Protein AF-A0A0M4GSQ7-F1 (afdb_monomer_lite)

Foldseek 3Di:
DQQVVCVVVCVLVVVLVVLVVVCVPPDLLVSLLVLLVVLLVCLVVDLDLVVSCVRPVVSSLVSSVVVVHLNVLSNVSSNCSLVQLLQQACRSHDCSVVVVVVVPDDRVRSNVVSVVSSVVVSVCCSVVVVVVCVVVVRD

Structure (mmCIF, N/CA/C/O backbone):
data_AF-A0A0M4GSQ7-F1
#
_entry.id   AF-A0A0M4GSQ7-F1
#
loop_
_atom_site.group_PDB
_atom_site.id
_atom_site.type_symbol
_atom_site.label_atom_id
_atom_site.label_alt_id
_atom_site.label_comp_id
_atom_site.label_asym_id
_atom_site.label_entity_id
_atom_site.label_seq_id
_atom_site.pdbx_PDB_ins_code
_atom_site.Cartn_x
_atom_site.Cartn_y
_atom_site.Cartn_z
_atom_site.occupancy
_atom_site.B_iso_or_equiv
_atom_site.auth_seq_id
_atom_site.auth_comp_id
_atom_site.auth_asym_id
_atom_site.auth_atom_id
_atom_site.pdbx_PDB_model_num
ATOM 1 N N . MET A 1 1 ? 7.495 13.900 11.380 1.00 59.06 1 MET A N 1
ATOM 2 C CA . MET A 1 1 ? 6.426 12.881 11.203 1.00 59.06 1 MET A CA 1
ATOM 3 C C . MET A 1 1 ? 7.041 11.493 11.359 1.00 59.06 1 MET A C 1
ATOM 5 O O . MET A 1 1 ? 8.263 11.393 11.286 1.00 59.06 1 MET A O 1
ATOM 9 N N . MET A 1 2 ? 6.248 10.440 11.588 1.00 72.00 2 MET A N 1
ATOM 10 C CA . MET A 1 2 ? 6.752 9.073 11.831 1.00 72.00 2 MET A CA 1
ATOM 11 C C . MET A 1 2 ? 7.744 8.606 10.748 1.00 72.00 2 MET A C 1
ATOM 13 O O . MET A 1 2 ? 8.791 8.060 11.083 1.00 72.00 2 MET A O 1
ATOM 17 N N . GLY A 1 3 ? 7.506 8.950 9.477 1.00 64.75 3 GLY A N 1
ATOM 18 C CA . GLY A 1 3 ? 8.431 8.663 8.370 1.00 64.75 3 GLY A CA 1
ATOM 19 C C . GLY A 1 3 ? 9.840 9.235 8.525 1.00 64.75 3 GLY A C 1
ATOM 20 O O . GLY A 1 3 ? 10.824 8.565 8.221 1.00 64.75 3 GLY A O 1
ATOM 21 N N . THR A 1 4 ? 9.966 10.446 9.072 1.00 69.50 4 THR A N 1
ATOM 22 C CA . THR A 1 4 ? 11.270 11.065 9.352 1.00 69.50 4 THR A CA 1
ATOM 23 C C . THR A 1 4 ? 12.045 10.273 10.402 1.00 69.50 4 THR A C 1
ATOM 25 O O . THR A 1 4 ? 13.254 10.107 10.276 1.00 69.50 4 THR A O 1
ATOM 28 N N . HIS A 1 5 ? 11.361 9.779 11.437 1.00 79.44 5 HIS A N 1
ATOM 29 C CA . HIS A 1 5 ? 11.992 8.974 12.481 1.00 79.44 5 HIS A CA 1
ATOM 30 C C . HIS A 1 5 ? 12.362 7.586 11.972 1.00 79.44 5 HIS A C 1
ATOM 32 O O . HIS A 1 5 ? 13.467 7.138 12.243 1.00 79.44 5 HIS A O 1
ATOM 38 N N . LEU A 1 6 ? 11.500 6.950 11.177 1.00 73.19 6 LEU A N 1
ATOM 39 C CA . LEU A 1 6 ? 11.812 5.674 10.532 1.00 73.19 6 LEU A CA 1
ATOM 40 C C . LEU A 1 6 ? 13.065 5.788 9.656 1.00 73.19 6 LEU A C 1
ATOM 42 O O . LEU A 1 6 ? 13.957 4.952 9.762 1.00 73.19 6 LEU A O 1
ATOM 46 N N . ASN A 1 7 ? 13.191 6.862 8.870 1.00 70.44 7 ASN A N 1
ATOM 47 C CA . ASN A 1 7 ? 14.406 7.101 8.095 1.00 70.44 7 ASN A CA 1
ATOM 48 C C . ASN A 1 7 ? 15.640 7.324 8.987 1.00 70.44 7 ASN A C 1
ATOM 50 O O . ASN A 1 7 ? 16.663 6.674 8.796 1.00 70.44 7 ASN A O 1
ATOM 54 N N . LYS A 1 8 ? 15.535 8.180 10.014 1.00 79.00 8 LYS A N 1
ATOM 55 C CA . LYS A 1 8 ? 16.634 8.436 10.965 1.00 79.00 8 LYS A CA 1
ATOM 56 C C . LYS A 1 8 ? 17.088 7.187 11.726 1.00 79.00 8 LYS A C 1
ATOM 58 O O . LYS A 1 8 ? 18.266 7.072 12.031 1.00 79.00 8 LYS A O 1
ATOM 63 N N . LEU A 1 9 ? 16.169 6.273 12.030 1.00 84.75 9 LEU A N 1
ATOM 64 C CA . LEU A 1 9 ? 16.453 5.002 12.701 1.00 84.75 9 LEU A CA 1
ATOM 65 C C . LEU A 1 9 ? 17.026 3.938 11.748 1.00 84.75 9 LEU A C 1
ATOM 67 O O . LEU A 1 9 ? 17.239 2.804 12.163 1.00 84.75 9 LEU A O 1
ATOM 71 N N . GLY A 1 10 ? 17.262 4.279 10.477 1.00 73.06 10 GLY A N 1
ATOM 72 C CA . GLY A 1 10 ? 17.843 3.368 9.494 1.00 73.06 10 GLY A CA 1
ATOM 73 C C . GLY A 1 10 ? 16.857 2.349 8.924 1.00 73.06 10 GLY A C 1
ATOM 74 O O . GLY A 1 10 ? 17.283 1.417 8.251 1.00 73.06 10 GLY A O 1
ATOM 75 N N . PHE A 1 11 ? 15.544 2.519 9.131 1.00 75.25 11 PHE A N 1
ATOM 76 C CA . PHE A 1 11 ? 14.535 1.565 8.658 1.00 75.25 11 PHE A CA 1
ATOM 77 C C . PHE A 1 11 ? 14.551 1.398 7.133 1.00 75.25 11 PHE A C 1
ATOM 79 O O . PHE A 1 11 ? 14.346 0.290 6.655 1.00 75.25 11 PHE A O 1
ATOM 86 N N . ILE A 1 12 ? 14.819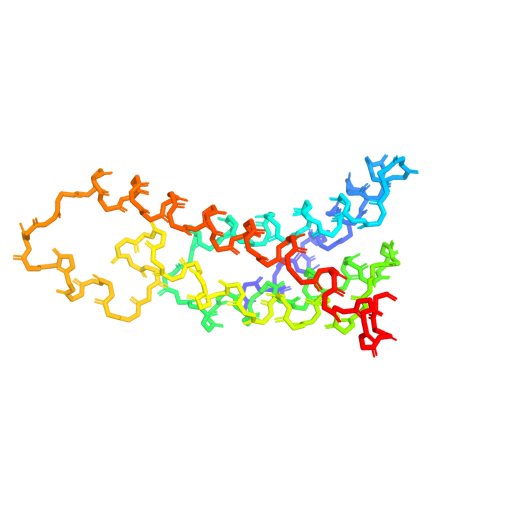 2.466 6.366 1.00 68.62 12 ILE A N 1
ATOM 87 C CA . ILE A 1 12 ? 14.894 2.390 4.893 1.00 68.62 12 ILE A CA 1
ATOM 88 C C . ILE A 1 12 ? 16.049 1.484 4.462 1.00 68.62 12 ILE A C 1
ATOM 90 O O . ILE A 1 12 ? 15.851 0.599 3.635 1.00 68.62 12 ILE A O 1
ATOM 94 N N . GLY A 1 13 ? 17.235 1.694 5.043 1.00 66.00 13 GLY A N 1
ATOM 95 C CA . GLY A 1 13 ? 18.418 0.883 4.762 1.00 66.00 13 GLY A CA 1
ATOM 96 C C . GLY A 1 13 ? 18.219 -0.563 5.204 1.00 66.00 13 GLY A C 1
ATOM 97 O O . GLY A 1 13 ? 18.390 -1.472 4.403 1.00 66.00 13 GLY A O 1
ATOM 98 N N . TRP A 1 14 ? 17.737 -0.772 6.432 1.00 79.94 14 TRP A N 1
ATOM 99 C CA . TRP A 1 14 ? 17.438 -2.102 6.966 1.00 79.94 14 TRP A CA 1
ATOM 100 C C . TRP A 1 14 ? 16.406 -2.855 6.120 1.00 79.94 14 TRP A C 1
ATOM 102 O O . TRP A 1 14 ? 16.616 -4.017 5.776 1.00 79.94 14 TRP A O 1
ATOM 112 N N . LEU A 1 15 ? 15.298 -2.203 5.748 1.00 71.12 15 LEU A N 1
ATOM 113 C CA . LEU A 1 15 ? 14.270 -2.819 4.913 1.00 71.12 15 LEU A CA 1
ATOM 114 C C . LEU A 1 15 ? 14.823 -3.092 3.510 1.00 71.12 15 LEU A C 1
ATOM 116 O O . LEU A 1 15 ? 14.614 -4.178 2.986 1.00 71.12 15 LEU A O 1
ATOM 120 N N . GLY A 1 16 ? 15.575 -2.152 2.932 1.00 64.81 16 GLY A N 1
ATOM 121 C CA . GLY A 1 16 ? 16.258 -2.322 1.651 1.00 64.81 16 GLY A CA 1
ATOM 122 C C . GLY A 1 16 ? 17.243 -3.494 1.640 1.00 64.81 16 GLY A C 1
ATOM 123 O O . GLY A 1 16 ? 17.250 -4.255 0.681 1.00 64.81 16 GLY A O 1
ATOM 124 N N . GLU A 1 17 ? 18.009 -3.711 2.711 1.00 70.00 17 GLU A N 1
ATOM 125 C CA . GLU A 1 17 ? 18.934 -4.845 2.852 1.00 70.00 17 GLU A CA 1
ATOM 126 C C . GLU A 1 17 ? 18.202 -6.176 3.062 1.00 70.00 17 GLU A C 1
ATOM 128 O O . GLU A 1 17 ? 18.518 -7.177 2.413 1.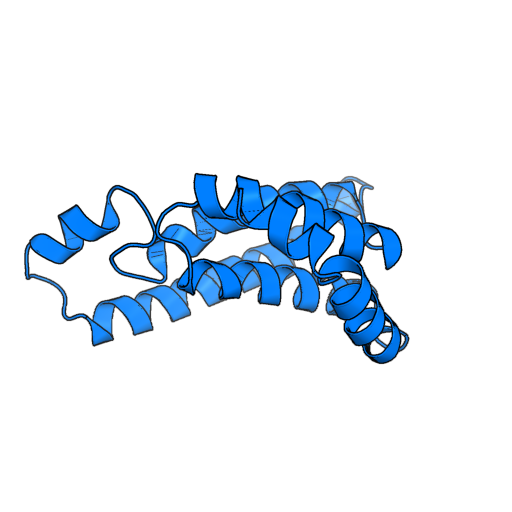00 70.00 17 GLU A O 1
ATOM 133 N N . GLN A 1 18 ? 17.189 -6.208 3.935 1.00 71.56 18 GLN A N 1
ATOM 134 C CA . GLN A 1 18 ? 16.385 -7.413 4.177 1.00 71.56 18 GLN A CA 1
ATOM 135 C C . GLN A 1 18 ? 15.601 -7.834 2.934 1.00 71.56 18 GLN A C 1
ATOM 137 O O . GLN A 1 18 ? 15.451 -9.025 2.665 1.00 71.56 18 GLN A O 1
ATOM 142 N N . VAL A 1 19 ? 15.102 -6.861 2.173 1.00 64.25 19 VAL A N 1
ATOM 143 C CA . VAL A 1 19 ? 14.354 -7.100 0.943 1.00 64.25 19 VAL A CA 1
ATOM 144 C C . VAL A 1 19 ? 15.327 -7.400 -0.203 1.00 64.25 19 VAL A C 1
ATOM 146 O O . VAL A 1 19 ? 15.179 -8.425 -0.853 1.00 64.25 19 VAL A O 1
ATOM 149 N N . GLY A 1 20 ? 16.386 -6.618 -0.407 1.00 59.44 20 GLY A N 1
ATOM 150 C CA . GLY A 1 20 ? 17.388 -6.844 -1.458 1.00 59.44 20 GLY A CA 1
ATOM 151 C C . GLY A 1 20 ? 18.071 -8.214 -1.371 1.00 59.44 20 GLY A C 1
ATOM 152 O O . GLY A 1 20 ? 18.189 -8.905 -2.382 1.00 59.44 20 GLY A O 1
ATOM 153 N N . SER A 1 21 ? 18.424 -8.666 -0.162 1.00 59.97 21 SER A N 1
ATOM 154 C CA . SER A 1 21 ? 19.019 -9.996 0.059 1.00 59.97 21 SER A CA 1
ATOM 155 C C . SER A 1 21 ? 18.050 -11.160 -0.187 1.00 59.97 21 SER A C 1
ATOM 157 O O . SER A 1 21 ? 18.484 -12.244 -0.570 1.00 59.97 21 SER A O 1
ATOM 159 N N . ARG A 1 22 ? 16.738 -10.951 -0.002 1.00 60.66 22 ARG A N 1
ATOM 160 C CA . ARG A 1 22 ? 15.700 -11.984 -0.189 1.00 60.66 22 ARG A CA 1
ATOM 161 C C . ARG A 1 22 ? 15.009 -11.927 -1.548 1.00 60.66 22 ARG A C 1
ATOM 163 O O . ARG A 1 22 ? 14.382 -12.905 -1.946 1.00 60.66 22 ARG A O 1
ATOM 170 N N . MET A 1 23 ? 15.103 -10.804 -2.256 1.00 58.84 23 MET A N 1
ATOM 171 C CA . MET A 1 23 ? 14.418 -10.582 -3.531 1.00 58.84 23 MET A CA 1
ATOM 172 C C . MET A 1 23 ? 15.323 -10.711 -4.757 1.00 58.84 23 MET A C 1
ATOM 174 O O . MET A 1 23 ? 14.799 -10.716 -5.863 1.00 58.84 23 MET A O 1
ATOM 178 N N . GLY A 1 24 ? 16.635 -10.920 -4.593 1.00 54.53 24 GLY A N 1
ATOM 179 C CA . GLY A 1 24 ? 17.573 -11.158 -5.704 1.00 54.53 24 GLY A CA 1
ATOM 180 C C . GLY A 1 24 ? 17.260 -12.377 -6.593 1.00 54.53 24 GLY A C 1
ATOM 181 O O . GLY A 1 24 ? 17.867 -12.522 -7.648 1.00 54.53 24 GLY A O 1
ATOM 182 N N . GLY A 1 25 ? 16.309 -13.236 -6.198 1.00 56.78 25 GLY A N 1
ATOM 183 C CA . GLY A 1 25 ? 15.787 -14.347 -7.008 1.00 56.78 25 GLY A CA 1
ATOM 184 C C . GLY A 1 25 ? 14.290 -14.263 -7.339 1.00 56.78 25 GLY A C 1
ATOM 185 O O . GLY A 1 25 ? 13.765 -15.160 -7.996 1.00 56.78 25 GLY A O 1
ATOM 186 N N . LEU A 1 26 ? 13.581 -13.224 -6.884 1.00 63.91 26 LEU A N 1
ATOM 187 C CA . LEU A 1 26 ? 12.172 -13.013 -7.218 1.00 63.91 26 LEU A CA 1
ATOM 188 C C . LEU A 1 26 ? 12.069 -12.212 -8.519 1.00 63.91 26 LEU A C 1
ATOM 190 O O . LEU A 1 26 ? 12.740 -11.199 -8.685 1.00 63.91 26 LEU A O 1
ATOM 194 N N . GLY A 1 27 ? 11.188 -12.627 -9.431 1.00 80.44 27 GLY A N 1
ATOM 195 C CA . GLY A 1 27 ? 10.859 -11.806 -10.598 1.00 80.44 27 GLY A CA 1
ATOM 196 C C . GLY A 1 27 ? 10.258 -10.458 -10.177 1.00 80.44 27 GLY A C 1
ATOM 197 O O . GLY A 1 27 ? 9.582 -10.373 -9.148 1.00 80.44 27 GLY A O 1
ATOM 198 N N . THR A 1 28 ? 10.448 -9.414 -10.990 1.00 85.88 28 THR A N 1
ATOM 199 C CA . THR A 1 28 ? 9.996 -8.030 -10.731 1.00 85.88 28 THR A CA 1
ATOM 200 C C . THR A 1 28 ? 8.540 -7.943 -10.260 1.00 85.88 28 THR A C 1
ATOM 202 O O . THR A 1 28 ? 8.221 -7.175 -9.357 1.00 85.88 28 THR A O 1
ATOM 205 N N . VAL A 1 29 ? 7.655 -8.782 -10.808 1.00 87.06 29 VAL A N 1
ATOM 206 C CA . VAL A 1 29 ? 6.236 -8.860 -10.414 1.00 87.06 29 VAL A CA 1
ATOM 207 C C . VAL A 1 29 ? 6.068 -9.309 -8.956 1.00 87.06 29 VAL A C 1
ATOM 209 O O . VAL A 1 29 ? 5.301 -8.707 -8.208 1.00 87.06 29 VAL A O 1
ATOM 212 N N . ALA A 1 30 ? 6.789 -10.348 -8.527 1.00 88.56 30 ALA A N 1
ATOM 213 C CA . ALA A 1 30 ? 6.700 -10.870 -7.164 1.00 88.56 30 ALA A CA 1
ATOM 214 C C . ALA A 1 30 ? 7.287 -9.880 -6.148 1.00 88.56 30 ALA A C 1
ATOM 216 O O . ALA A 1 30 ? 6.708 -9.661 -5.085 1.00 88.56 30 ALA A O 1
ATOM 217 N N . ALA A 1 31 ? 8.389 -9.227 -6.514 1.00 89.12 31 ALA A N 1
ATOM 218 C CA . ALA A 1 31 ? 8.999 -8.142 -5.757 1.00 89.12 31 ALA A CA 1
ATOM 219 C C . ALA A 1 31 ? 8.040 -6.951 -5.559 1.00 89.12 31 ALA A C 1
ATOM 221 O O . ALA A 1 31 ? 7.850 -6.465 -4.440 1.00 89.12 31 ALA A O 1
ATOM 222 N N . PHE A 1 32 ? 7.377 -6.528 -6.637 1.00 92.75 32 PHE A N 1
ATOM 223 C CA . PHE A 1 32 ? 6.360 -5.480 -6.621 1.00 92.75 32 PHE A CA 1
ATOM 224 C C . PHE A 1 32 ? 5.171 -5.851 -5.727 1.00 92.75 32 PHE A C 1
ATOM 226 O O . PHE A 1 32 ? 4.746 -5.050 -4.889 1.00 92.75 32 PHE A O 1
ATOM 233 N N . ALA A 1 33 ? 4.665 -7.081 -5.855 1.00 93.56 33 ALA A N 1
ATOM 234 C CA . ALA A 1 33 ? 3.564 -7.597 -5.046 1.00 93.56 33 ALA A CA 1
ATOM 235 C C . ALA A 1 33 ? 3.910 -7.669 -3.553 1.00 93.56 33 ALA A C 1
ATOM 237 O O . ALA A 1 33 ? 3.106 -7.267 -2.713 1.00 93.56 33 ALA A O 1
ATOM 238 N N . ALA A 1 34 ? 5.115 -8.129 -3.213 1.00 91.62 34 ALA A N 1
ATOM 239 C CA . ALA A 1 34 ? 5.566 -8.220 -1.830 1.00 91.62 34 ALA A CA 1
ATOM 240 C C . ALA A 1 34 ? 5.685 -6.833 -1.182 1.00 91.62 34 ALA A C 1
ATOM 242 O O . ALA A 1 34 ? 5.113 -6.602 -0.116 1.00 91.62 34 ALA A O 1
ATOM 243 N N . LEU A 1 35 ? 6.370 -5.890 -1.839 1.00 92.56 35 LEU A N 1
ATOM 244 C CA . LEU A 1 35 ? 6.578 -4.539 -1.310 1.00 92.56 35 LEU A CA 1
ATOM 245 C C . LEU A 1 35 ? 5.248 -3.803 -1.084 1.00 92.56 35 LEU A C 1
ATOM 247 O O . LEU A 1 35 ? 5.015 -3.233 -0.016 1.00 92.56 35 LEU A O 1
ATOM 251 N N . THR A 1 36 ? 4.361 -3.842 -2.079 1.00 95.44 36 THR A N 1
ATOM 252 C CA . THR A 1 36 ? 3.045 -3.188 -2.017 1.00 95.44 36 THR A CA 1
ATOM 253 C C . THR A 1 36 ? 2.106 -3.894 -1.038 1.00 95.44 36 THR A C 1
ATOM 255 O O . THR A 1 36 ? 1.354 -3.229 -0.328 1.00 95.44 36 THR A O 1
ATOM 258 N N . GLY A 1 37 ? 2.204 -5.220 -0.908 1.00 94.94 37 GLY A N 1
ATOM 259 C CA . GLY A 1 37 ? 1.496 -5.999 0.107 1.00 94.94 37 GLY A CA 1
ATOM 260 C C . GLY A 1 37 ? 1.903 -5.626 1.531 1.00 94.94 37 GLY A C 1
ATOM 261 O O . GLY A 1 37 ? 1.038 -5.371 2.368 1.00 94.94 37 GLY A O 1
ATOM 262 N N . VAL A 1 38 ? 3.207 -5.510 1.807 1.00 92.62 38 VAL A N 1
ATOM 263 C CA . VAL A 1 38 ? 3.694 -5.038 3.113 1.00 92.62 38 VAL A CA 1
ATOM 264 C C . VAL A 1 38 ? 3.188 -3.622 3.382 1.00 92.62 38 VAL A C 1
ATOM 266 O O . VAL A 1 38 ? 2.632 -3.373 4.451 1.00 92.62 38 VAL A O 1
ATOM 269 N N . TYR A 1 39 ? 3.297 -2.712 2.408 1.00 93.94 39 TYR A N 1
ATOM 270 C CA . TYR A 1 39 ? 2.773 -1.351 2.538 1.00 93.94 39 TYR A CA 1
ATOM 271 C C . TYR A 1 39 ? 1.272 -1.338 2.872 1.00 93.94 39 TYR A C 1
ATOM 273 O O . TYR A 1 39 ? 0.857 -0.646 3.803 1.00 93.94 39 TYR A O 1
ATOM 281 N N . ALA A 1 40 ? 0.465 -2.156 2.192 1.00 95.56 40 ALA A N 1
ATOM 282 C CA . ALA A 1 40 ? -0.964 -2.290 2.464 1.00 95.56 40 ALA A CA 1
ATOM 283 C C . ALA A 1 40 ? -1.257 -2.801 3.882 1.00 95.56 40 ALA A C 1
ATOM 285 O O . ALA A 1 40 ? -2.115 -2.247 4.568 1.00 95.56 40 ALA A O 1
ATOM 286 N N . LEU A 1 41 ? -0.512 -3.801 4.360 1.00 92.44 41 LEU A N 1
ATOM 287 C CA . LEU A 1 41 ? -0.683 -4.351 5.707 1.00 92.44 41 LEU A CA 1
ATOM 288 C C . LEU A 1 41 ? -0.294 -3.360 6.805 1.00 92.44 41 LEU A C 1
ATOM 290 O O . LEU A 1 41 ? -0.919 -3.354 7.864 1.00 92.44 41 LEU A O 1
ATOM 294 N N . THR A 1 42 ? 0.677 -2.471 6.567 1.00 91.81 42 THR A N 1
ATOM 295 C CA . THR A 1 42 ? 0.993 -1.432 7.563 1.00 91.81 42 THR A CA 1
ATOM 296 C C . THR A 1 42 ? -0.192 -0.511 7.851 1.00 91.81 42 THR A C 1
ATOM 298 O O . THR A 1 42 ? -0.241 0.061 8.934 1.00 91.81 42 THR A O 1
ATOM 301 N N . HIS A 1 43 ? -1.194 -0.425 6.966 1.00 92.19 43 HIS A N 1
ATOM 302 C CA . HIS A 1 43 ? -2.392 0.383 7.193 1.00 92.19 43 HIS A CA 1
ATOM 303 C C . HIS A 1 43 ? -3.222 -0.077 8.408 1.00 92.19 43 HIS A C 1
ATOM 305 O O . HIS A 1 43 ? -3.950 0.729 8.983 1.00 92.19 43 HIS A O 1
ATOM 311 N N . TYR A 1 44 ? -3.073 -1.322 8.883 1.00 91.44 44 TYR A N 1
ATOM 312 C CA . TYR A 1 44 ? -3.642 -1.739 10.176 1.00 91.44 44 TYR A CA 1
ATOM 313 C C . TYR A 1 44 ? -3.168 -0.858 11.345 1.00 91.44 44 TYR A C 1
ATOM 315 O O . TYR A 1 44 ? -3.880 -0.708 12.336 1.00 91.44 44 TYR A O 1
ATOM 323 N N . LEU A 1 45 ? -1.988 -0.247 11.222 1.00 89.62 45 LEU A N 1
ATOM 324 C CA . LEU A 1 45 ? -1.364 0.593 12.245 1.00 89.62 45 LEU A CA 1
ATOM 325 C C . LEU A 1 45 ? -1.781 2.070 12.152 1.00 89.62 45 LEU A C 1
ATOM 327 O O . LEU A 1 45 ? -1.375 2.868 12.994 1.00 89.62 45 LEU A O 1
ATOM 331 N N . PHE A 1 46 ? -2.566 2.454 11.139 1.00 89.31 46 PHE A N 1
ATOM 332 C CA . PHE A 1 46 ? -2.929 3.847 10.878 1.00 89.31 46 PHE A CA 1
ATOM 333 C C . PHE A 1 46 ? -4.445 4.046 10.873 1.00 89.31 46 PHE A C 1
ATOM 335 O O . PHE A 1 46 ? -5.194 3.295 10.255 1.00 89.31 46 PHE A O 1
ATOM 342 N N . ALA A 1 47 ? -4.888 5.129 11.514 1.00 89.12 47 ALA A N 1
ATOM 343 C CA . ALA A 1 47 ? -6.282 5.580 11.489 1.00 89.12 47 ALA A CA 1
ATOM 344 C C . ALA A 1 47 ? -6.595 6.575 10.356 1.00 89.12 47 ALA A C 1
ATOM 346 O O . ALA A 1 47 ? -7.688 7.127 10.266 1.00 89.12 47 ALA A O 1
ATOM 347 N N . SER A 1 48 ? -5.613 6.867 9.503 1.00 88.50 48 SER A N 1
ATOM 348 C CA . SER A 1 48 ? -5.758 7.832 8.420 1.00 88.50 48 SER A CA 1
ATOM 349 C C . SER A 1 48 ? -4.861 7.461 7.253 1.00 88.50 48 SER A C 1
ATOM 351 O O . SER A 1 48 ? -3.645 7.336 7.420 1.00 88.50 48 SER A O 1
ATOM 353 N N . GLY A 1 49 ? -5.455 7.385 6.060 1.00 89.75 49 GLY A N 1
ATOM 354 C CA . GLY A 1 49 ? -4.703 7.219 4.822 1.00 89.75 49 GLY A CA 1
ATOM 355 C C . GLY A 1 49 ? -3.712 8.365 4.591 1.00 89.75 49 GLY A C 1
ATOM 356 O O . GLY A 1 49 ? -2.576 8.121 4.208 1.00 89.75 49 GLY A O 1
ATOM 357 N N . THR A 1 50 ? -4.070 9.607 4.937 1.00 91.19 50 THR A N 1
ATOM 358 C CA . THR A 1 50 ? -3.153 10.756 4.843 1.00 91.19 50 THR A CA 1
ATOM 359 C C . THR A 1 50 ? -1.934 10.585 5.748 1.00 91.19 50 THR A C 1
ATOM 361 O O . THR A 1 50 ? -0.807 10.829 5.320 1.00 91.19 50 THR A O 1
ATOM 364 N N . ALA A 1 51 ? -2.137 10.139 6.994 1.00 89.75 51 ALA A N 1
ATOM 365 C CA . ALA A 1 51 ? -1.037 9.895 7.928 1.00 89.75 51 ALA A CA 1
ATOM 366 C C . ALA A 1 51 ? -0.150 8.723 7.480 1.00 89.75 51 ALA A C 1
ATOM 368 O O . ALA A 1 51 ? 1.077 8.792 7.623 1.00 89.75 51 ALA A O 1
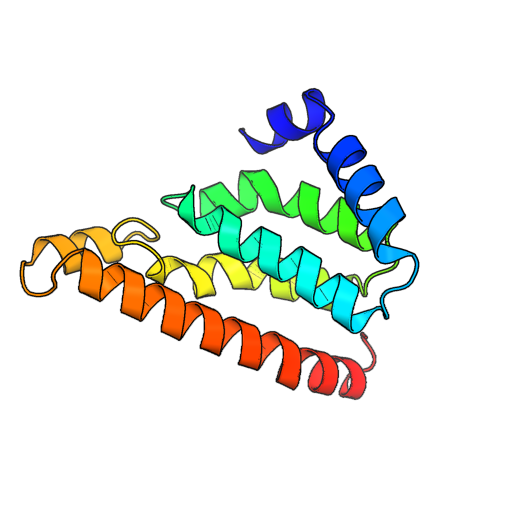ATOM 369 N N . HIS A 1 52 ? -0.762 7.680 6.910 1.00 91.62 52 HIS A N 1
ATOM 370 C CA . HIS A 1 52 ? -0.064 6.537 6.325 1.00 91.62 52 HIS A CA 1
ATOM 371 C C . HIS A 1 52 ? 0.810 6.966 5.140 1.00 91.62 52 HIS A C 1
ATOM 373 O O . HIS A 1 52 ? 2.022 6.735 5.166 1.00 91.62 52 HIS A O 1
ATOM 379 N N . THR A 1 53 ? 0.252 7.695 4.167 1.00 92.81 53 THR A N 1
ATOM 380 C CA . THR A 1 53 ? 0.995 8.244 3.020 1.00 92.81 53 THR A CA 1
ATOM 381 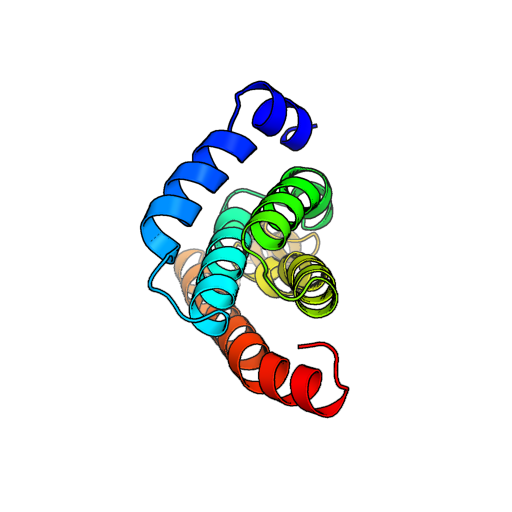C C . THR A 1 53 ? 2.134 9.146 3.479 1.00 92.81 53 THR A C 1
ATOM 383 O O . THR A 1 53 ? 3.285 8.913 3.117 1.00 92.81 53 THR A O 1
ATOM 386 N N . ALA A 1 54 ? 1.850 10.128 4.339 1.00 90.44 54 ALA A N 1
ATOM 387 C CA . ALA A 1 54 ? 2.847 11.093 4.803 1.00 90.44 54 ALA A CA 1
ATOM 388 C C . ALA A 1 54 ? 4.016 10.445 5.569 1.00 90.44 54 ALA A C 1
ATOM 390 O O . ALA A 1 54 ? 5.111 11.004 5.620 1.00 90.44 54 ALA A O 1
ATOM 391 N N . SER A 1 55 ? 3.798 9.274 6.173 1.00 87.00 55 SER A N 1
ATOM 392 C CA . SER A 1 55 ? 4.816 8.584 6.971 1.00 87.00 55 SER A CA 1
ATOM 393 C C . SER A 1 55 ? 5.576 7.515 6.193 1.00 87.00 55 SER A C 1
ATOM 395 O O . SER A 1 55 ? 6.754 7.299 6.455 1.00 87.00 55 SER A O 1
ATOM 397 N N . MET A 1 56 ? 4.922 6.814 5.271 1.00 89.12 56 MET A N 1
ATOM 398 C CA . MET A 1 56 ? 5.456 5.563 4.727 1.00 89.12 56 MET A CA 1
ATOM 399 C C . MET A 1 56 ? 5.676 5.613 3.212 1.00 89.12 56 MET A C 1
ATOM 401 O O . MET A 1 56 ? 6.505 4.862 2.710 1.00 89.12 56 MET A O 1
ATOM 405 N N . PHE A 1 57 ? 5.003 6.505 2.476 1.00 93.12 57 PHE A N 1
ATOM 406 C CA . PHE A 1 57 ? 5.050 6.514 1.008 1.00 93.12 57 PHE A CA 1
ATOM 407 C C . PHE A 1 57 ? 6.475 6.672 0.463 1.00 93.12 57 PHE A C 1
ATOM 409 O O . PHE A 1 57 ? 6.945 5.827 -0.293 1.00 93.12 57 PHE A O 1
ATOM 416 N N . ALA A 1 58 ? 7.194 7.714 0.898 1.00 91.19 58 ALA A N 1
ATOM 417 C CA . ALA A 1 58 ? 8.545 7.996 0.409 1.00 91.19 58 ALA A CA 1
ATOM 418 C C . ALA A 1 58 ? 9.544 6.875 0.748 1.00 91.19 58 ALA A C 1
ATOM 420 O O . ALA A 1 58 ? 10.434 6.581 -0.045 1.00 91.19 58 ALA A O 1
ATOM 421 N N . VAL A 1 59 ? 9.365 6.224 1.903 1.00 87.81 59 VAL A N 1
ATOM 422 C CA . VAL A 1 59 ? 10.194 5.093 2.338 1.00 87.81 59 VAL A CA 1
ATOM 423 C C . VAL A 1 59 ? 10.030 3.912 1.384 1.00 87.81 59 VAL A C 1
ATOM 425 O O . VAL A 1 59 ? 11.015 3.404 0.855 1.00 87.81 59 VAL A O 1
ATOM 428 N N . PHE A 1 60 ? 8.788 3.494 1.138 1.00 91.81 60 PHE A N 1
ATOM 429 C CA . PHE A 1 60 ? 8.500 2.334 0.296 1.00 91.81 60 PHE A CA 1
ATOM 430 C C . PHE A 1 60 ? 8.795 2.603 -1.179 1.00 91.81 60 PHE A C 1
ATOM 432 O O . PHE A 1 60 ? 9.338 1.729 -1.851 1.00 91.81 60 PHE A O 1
ATOM 439 N N . LEU A 1 61 ? 8.513 3.814 -1.669 1.00 94.00 61 LEU A N 1
ATOM 440 C CA . LEU A 1 61 ? 8.890 4.215 -3.021 1.00 94.00 61 LEU A CA 1
ATOM 441 C C . LEU A 1 61 ? 10.414 4.167 -3.196 1.00 94.00 61 LEU A C 1
ATOM 443 O O . LEU A 1 61 ? 10.890 3.570 -4.155 1.00 94.00 61 LEU A O 1
ATOM 447 N N . GLY A 1 62 ? 11.180 4.719 -2.249 1.00 89.81 62 GLY A N 1
ATOM 448 C CA . GLY A 1 62 ? 12.644 4.688 -2.292 1.00 89.81 62 GLY A CA 1
ATOM 449 C C . GLY A 1 62 ? 13.212 3.267 -2.320 1.00 89.81 62 GLY A C 1
ATOM 450 O O . GLY A 1 62 ? 14.068 2.969 -3.150 1.00 89.81 62 GLY A O 1
ATOM 451 N N . VAL A 1 63 ? 12.689 2.371 -1.475 1.00 87.69 63 VAL A N 1
ATOM 452 C CA . VAL A 1 63 ? 13.083 0.950 -1.471 1.00 87.69 63 VAL A CA 1
ATOM 453 C C . VAL A 1 63 ? 12.753 0.288 -2.809 1.00 87.69 63 VAL A C 1
ATOM 455 O O . VAL A 1 63 ? 13.608 -0.378 -3.383 1.00 87.69 63 VAL A O 1
ATOM 458 N N . GLY A 1 64 ? 11.547 0.490 -3.343 1.00 90.88 64 GLY A N 1
ATOM 459 C CA . GLY A 1 64 ? 11.156 -0.119 -4.612 1.00 90.88 64 GLY A CA 1
ATOM 460 C C . GLY A 1 64 ? 11.974 0.370 -5.807 1.00 90.88 64 GLY A C 1
ATOM 461 O O . GLY A 1 64 ? 12.374 -0.442 -6.636 1.00 90.88 64 GLY A O 1
ATOM 462 N N . LEU A 1 65 ? 12.296 1.664 -5.865 1.00 91.50 65 LEU A N 1
ATOM 463 C CA . LEU A 1 65 ? 13.174 2.209 -6.904 1.00 91.50 65 LEU A CA 1
ATOM 464 C C . LEU A 1 65 ? 14.598 1.643 -6.801 1.00 91.50 65 LEU A C 1
ATOM 466 O O . LEU A 1 65 ? 15.185 1.300 -7.823 1.00 91.50 65 LEU A O 1
ATOM 470 N N . ALA A 1 66 ? 15.131 1.474 -5.586 1.00 86.25 66 ALA A N 1
ATOM 471 C CA . ALA A 1 66 ? 16.439 0.846 -5.371 1.00 86.25 66 ALA A CA 1
ATOM 472 C C . ALA A 1 66 ? 16.474 -0.637 -5.793 1.00 86.25 66 ALA A C 1
ATOM 474 O O . ALA A 1 66 ? 17.529 -1.153 -6.149 1.00 86.25 66 ALA A O 1
ATOM 475 N N . LEU A 1 67 ? 15.320 -1.308 -5.787 1.00 85.38 67 LEU A N 1
ATOM 476 C CA . LEU A 1 67 ? 15.145 -2.686 -6.256 1.00 85.38 67 LEU A CA 1
ATOM 477 C C . LEU A 1 67 ? 14.897 -2.786 -7.772 1.00 85.38 67 LEU A C 1
ATOM 479 O O . LEU A 1 67 ? 14.699 -3.888 -8.278 1.00 85.38 67 LEU A O 1
ATOM 483 N N . GLY A 1 68 ? 14.866 -1.660 -8.495 1.00 88.19 68 GLY A N 1
ATOM 484 C CA . GLY A 1 68 ? 14.582 -1.635 -9.932 1.00 88.19 68 GLY A CA 1
ATOM 485 C C . GLY A 1 68 ? 13.116 -1.904 -10.284 1.00 88.19 68 GLY A C 1
ATOM 486 O O . GLY A 1 68 ? 12.827 -2.355 -11.390 1.00 88.19 68 GLY A O 1
ATOM 487 N N . LEU A 1 69 ? 12.181 -1.660 -9.358 1.00 92.62 69 LEU A N 1
ATOM 488 C CA . LEU A 1 69 ? 10.750 -1.779 -9.638 1.00 92.62 69 LEU A CA 1
ATOM 489 C C . LEU A 1 69 ? 10.254 -0.646 -10.550 1.00 92.62 69 LEU A C 1
ATOM 491 O O . LEU A 1 69 ? 10.789 0.466 -10.497 1.00 92.62 69 LEU A O 1
ATOM 495 N N . PRO A 1 70 ? 9.183 -0.878 -11.332 1.00 94.44 70 PRO A N 1
ATOM 496 C CA . PRO A 1 70 ? 8.651 0.131 -12.236 1.00 94.44 70 PRO A CA 1
ATOM 497 C C . PRO A 1 70 ? 8.105 1.343 -11.482 1.00 94.44 70 PRO A C 1
ATOM 499 O O . PRO A 1 70 ? 7.097 1.271 -10.774 1.00 94.44 70 PRO A O 1
ATOM 502 N N . GLY A 1 71 ? 8.792 2.477 -11.635 1.00 96.25 71 GLY A N 1
ATOM 503 C CA . GLY A 1 71 ? 8.581 3.660 -10.800 1.00 96.25 71 GLY A CA 1
ATOM 504 C C . GLY A 1 71 ? 7.190 4.278 -10.931 1.00 96.25 71 GLY A C 1
ATOM 505 O O . GLY A 1 71 ? 6.594 4.648 -9.918 1.00 96.25 71 GLY A O 1
ATOM 506 N N . VAL A 1 72 ? 6.641 4.357 -12.149 1.00 97.06 72 VAL A N 1
ATOM 507 C CA . VAL A 1 72 ? 5.299 4.918 -12.389 1.00 97.06 72 VAL A CA 1
ATOM 508 C C . VAL A 1 72 ? 4.211 4.017 -11.782 1.00 97.06 72 VAL A C 1
ATOM 510 O O . VAL A 1 72 ? 3.487 4.501 -10.907 1.00 97.06 72 VAL A O 1
ATOM 513 N N . PRO A 1 73 ? 4.119 2.716 -12.132 1.00 97.19 73 PRO A N 1
ATOM 514 C CA . PRO A 1 73 ? 3.234 1.764 -11.459 1.00 97.19 73 PRO A CA 1
ATOM 515 C C . PRO A 1 73 ? 3.340 1.779 -9.937 1.00 97.19 73 PRO A C 1
ATOM 517 O O . PRO A 1 73 ? 2.320 1.817 -9.247 1.00 97.19 73 PRO A O 1
ATOM 520 N N . LEU A 1 74 ? 4.566 1.792 -9.405 1.00 97.62 74 LEU A N 1
ATOM 521 C CA . LEU A 1 74 ? 4.799 1.762 -7.966 1.00 97.62 74 LEU A CA 1
ATOM 522 C C . LEU A 1 74 ? 4.260 3.027 -7.294 1.00 97.62 74 LEU A C 1
ATOM 524 O O . LEU A 1 74 ? 3.558 2.935 -6.291 1.00 97.62 74 LEU A O 1
ATOM 528 N N . THR A 1 75 ? 4.527 4.197 -7.874 1.00 97.94 75 THR A N 1
ATOM 529 C CA . THR A 1 75 ? 4.029 5.490 -7.380 1.00 97.94 75 THR A CA 1
ATOM 530 C C . THR A 1 75 ? 2.501 5.515 -7.353 1.00 97.94 75 THR A C 1
ATOM 532 O O . THR A 1 75 ? 1.908 5.870 -6.333 1.00 97.94 75 THR A O 1
ATOM 535 N N . VAL A 1 76 ? 1.857 5.099 -8.449 1.00 97.50 76 VAL A N 1
ATOM 536 C CA . VAL A 1 76 ? 0.390 5.078 -8.560 1.00 97.50 76 VAL A CA 1
ATOM 537 C C . VAL A 1 76 ? -0.213 4.120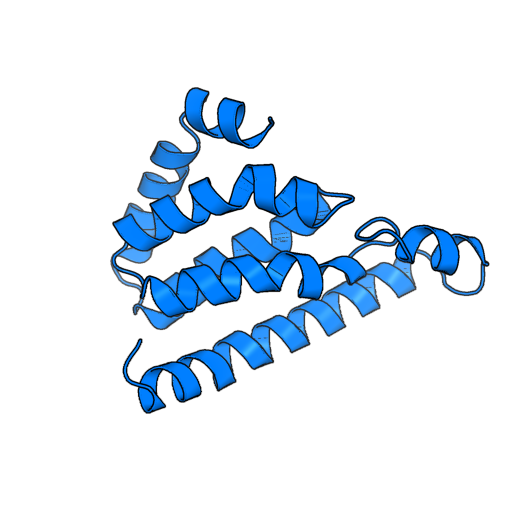 -7.539 1.00 97.50 76 VAL A C 1
ATOM 539 O O . VAL A 1 76 ? -1.154 4.480 -6.831 1.00 97.50 76 VAL A O 1
ATOM 542 N N . PHE A 1 77 ? 0.331 2.908 -7.426 1.00 97.75 77 PHE A N 1
ATOM 543 C CA . PHE A 1 77 ? -0.265 1.899 -6.565 1.00 97.75 77 PHE A CA 1
ATOM 544 C C . PHE A 1 77 ? -0.033 2.180 -5.077 1.00 97.75 77 PHE A C 1
ATOM 546 O O . PHE A 1 77 ? -0.978 2.092 -4.292 1.00 97.75 77 PHE A O 1
ATOM 553 N N . LEU A 1 78 ? 1.169 2.622 -4.684 1.00 97.62 78 LEU A N 1
ATOM 554 C CA . LEU A 1 78 ? 1.417 3.107 -3.321 1.00 97.62 78 LEU A CA 1
ATOM 555 C C . LEU A 1 78 ? 0.502 4.290 -2.973 1.00 97.62 78 LEU A C 1
ATOM 557 O O . LEU A 1 78 ? 0.045 4.386 -1.840 1.00 97.62 78 LEU A O 1
ATOM 561 N N . GLY A 1 79 ? 0.181 5.161 -3.935 1.00 96.81 79 GLY A N 1
ATOM 562 C CA . GLY A 1 79 ? -0.764 6.261 -3.729 1.00 96.81 79 GLY A CA 1
ATOM 563 C C . GLY A 1 79 ? -2.214 5.800 -3.546 1.00 96.81 79 GLY A C 1
ATOM 564 O O . GLY A 1 79 ? -2.961 6.413 -2.787 1.00 96.81 79 GLY A O 1
ATOM 565 N N . ALA A 1 80 ? -2.612 4.706 -4.201 1.00 96.31 80 ALA A N 1
ATOM 566 C CA . ALA A 1 80 ? -3.968 4.162 -4.128 1.00 96.31 80 ALA A CA 1
ATOM 567 C C . ALA A 1 80 ? -4.222 3.327 -2.859 1.00 96.31 80 ALA A C 1
ATOM 569 O O . ALA A 1 80 ? -5.331 3.342 -2.317 1.00 96.31 80 ALA A O 1
ATOM 570 N N . ILE A 1 81 ? -3.211 2.601 -2.371 1.00 96.81 81 ILE A N 1
ATOM 571 C CA . ILE A 1 81 ? -3.332 1.660 -1.245 1.00 96.81 81 ILE A CA 1
ATOM 572 C C . ILE A 1 81 ? -4.009 2.256 0.003 1.00 96.81 81 ILE A C 1
ATOM 574 O O . ILE A 1 81 ? -4.910 1.596 0.523 1.00 96.81 81 ILE A O 1
ATOM 578 N N . PRO A 1 82 ? -3.679 3.471 0.479 1.00 93.50 82 PRO A N 1
ATOM 579 C CA . PRO A 1 82 ? -4.298 4.035 1.676 1.00 93.50 82 PRO A CA 1
ATOM 580 C C . PRO A 1 82 ? -5.819 4.179 1.551 1.00 93.50 82 PRO A C 1
ATOM 582 O O . PRO A 1 82 ? -6.568 3.918 2.491 1.00 93.50 82 PRO A O 1
ATOM 585 N N . THR A 1 83 ? -6.308 4.505 0.355 1.00 92.50 83 THR A N 1
ATOM 586 C CA . THR A 1 83 ? -7.746 4.534 0.072 1.00 92.50 83 THR A CA 1
ATOM 587 C C . THR A 1 83 ? -8.334 3.125 0.017 1.00 92.50 83 THR A C 1
ATOM 589 O O . THR A 1 83 ? -9.387 2.872 0.602 1.00 92.50 83 THR A O 1
ATOM 592 N N . LEU A 1 84 ? -7.655 2.184 -0.647 1.00 93.06 84 LEU A N 1
ATOM 593 C CA . LEU A 1 84 ? -8.130 0.802 -0.785 1.00 93.06 84 LEU A CA 1
ATOM 594 C C . LEU A 1 84 ? -8.245 0.090 0.573 1.00 93.06 84 LEU A C 1
ATOM 596 O O . LEU A 1 84 ? -9.206 -0.658 0.791 1.00 93.06 84 LEU A O 1
ATOM 600 N N . MET A 1 85 ? -7.292 0.359 1.470 1.00 92.25 85 MET A N 1
ATOM 601 C CA . MET A 1 85 ? -7.129 -0.266 2.785 1.00 92.25 85 MET A CA 1
ATOM 602 C C . MET A 1 85 ? -7.845 0.466 3.925 1.00 92.25 85 MET A C 1
ATOM 604 O O . MET A 1 85 ? -7.926 -0.068 5.030 1.00 92.25 85 MET A O 1
ATOM 608 N N . GLY A 1 86 ? -8.470 1.619 3.670 1.00 86.12 86 GLY A N 1
ATOM 609 C CA . GLY A 1 86 ? -9.219 2.370 4.687 1.00 86.12 86 GLY A CA 1
ATOM 610 C C . GLY A 1 86 ? -10.382 1.602 5.340 1.00 86.12 86 GLY A C 1
ATOM 611 O O . GLY A 1 86 ? -10.912 2.043 6.353 1.00 86.12 86 GLY A O 1
ATOM 612 N N . ARG A 1 87 ? -10.767 0.445 4.784 1.00 88.06 87 ARG A N 1
ATOM 613 C CA . ARG A 1 87 ? -11.819 -0.449 5.298 1.00 88.06 87 ARG A CA 1
ATOM 614 C C . ARG A 1 87 ? -11.312 -1.632 6.136 1.00 88.06 87 ARG A C 1
ATOM 616 O O . ARG A 1 87 ? -12.131 -2.419 6.599 1.00 88.06 87 ARG A O 1
ATOM 623 N N . LEU A 1 88 ? -9.994 -1.806 6.284 1.00 91.06 88 LEU A N 1
ATOM 624 C CA . LEU A 1 88 ? -9.412 -2.947 7.009 1.00 91.06 88 LEU A CA 1
ATOM 625 C C . LEU A 1 88 ? -9.833 -2.963 8.480 1.00 91.06 88 LEU A C 1
ATOM 627 O O . LEU A 1 88 ? -10.168 -4.009 9.031 1.00 91.06 88 LEU A O 1
ATOM 631 N N . THR A 1 89 ? -9.841 -1.789 9.104 1.00 93.69 89 THR A N 1
ATOM 632 C CA . THR A 1 89 ? -10.191 -1.605 10.508 1.00 93.69 89 THR A CA 1
ATOM 633 C C . THR A 1 89 ? -11.341 -0.617 10.633 1.00 93.69 89 THR A C 1
ATOM 635 O O . THR A 1 89 ? -11.554 0.243 9.779 1.00 93.69 89 THR A O 1
ATOM 638 N N . HIS A 1 90 ? -12.080 -0.722 11.731 1.00 94.56 90 HIS A N 1
ATOM 639 C CA . HIS A 1 90 ? -13.158 0.199 12.100 1.00 94.56 90 HIS A CA 1
ATOM 640 C C . HIS A 1 90 ? -12.692 1.649 12.338 1.00 94.56 90 HIS A C 1
ATOM 642 O O . HIS A 1 90 ? -13.521 2.530 12.513 1.00 94.56 90 HIS A O 1
ATOM 648 N N . TYR A 1 91 ? -11.382 1.908 12.333 1.00 91.56 91 TYR A N 1
ATOM 649 C CA . TYR A 1 91 ? -10.781 3.238 12.461 1.00 91.56 91 TYR A CA 1
ATOM 650 C C . TYR A 1 91 ? -9.949 3.652 11.241 1.00 91.56 91 TYR A C 1
ATOM 652 O O . TYR A 1 91 ? -9.333 4.710 11.267 1.00 91.56 91 TYR A O 1
ATOM 660 N N . GLY A 1 92 ? -9.873 2.829 10.189 1.00 88.81 92 GLY A N 1
ATOM 661 C CA . GLY A 1 92 ? -8.922 3.021 9.088 1.00 88.81 92 GLY A CA 1
ATOM 662 C C . GLY A 1 92 ? -9.188 4.259 8.226 1.00 88.81 92 GLY A C 1
ATOM 663 O O . GLY A 1 92 ? -8.297 4.728 7.520 1.00 88.81 92 GLY A O 1
ATOM 664 N N . ASN A 1 93 ? -10.393 4.821 8.273 1.00 91.19 93 ASN A N 1
ATOM 665 C CA . ASN A 1 93 ? -10.734 6.065 7.593 1.00 91.19 93 ASN A CA 1
ATOM 666 C C . ASN A 1 93 ? -11.754 6.880 8.402 1.00 91.19 93 ASN A C 1
ATOM 668 O O . ASN A 1 93 ? -12.312 6.396 9.382 1.00 91.19 93 ASN A O 1
ATOM 672 N N . GLY A 1 94 ? -12.015 8.118 7.971 1.00 88.88 94 GLY A N 1
ATOM 673 C CA . GLY A 1 94 ? -12.947 9.021 8.658 1.00 88.88 94 GLY A CA 1
ATOM 674 C C . GLY A 1 94 ? -14.369 8.457 8.833 1.00 88.88 94 GLY A C 1
ATOM 675 O O . GLY A 1 94 ? -14.905 8.545 9.935 1.00 88.88 94 GLY A O 1
ATOM 676 N N . PRO A 1 95 ? -14.988 7.860 7.796 1.00 91.62 95 PRO A N 1
ATOM 677 C CA . PRO A 1 95 ? -16.322 7.269 7.930 1.00 91.62 95 PRO A CA 1
ATOM 678 C C . PRO A 1 95 ? -16.403 5.997 8.793 1.00 91.62 95 PRO A C 1
ATOM 680 O O . PRO A 1 95 ? -17.468 5.702 9.331 1.00 91.62 95 PRO A O 1
ATOM 683 N N . ALA A 1 96 ? -15.325 5.218 8.925 1.00 92.38 96 ALA A N 1
ATOM 684 C CA . ALA A 1 96 ? -15.368 3.898 9.556 1.00 92.38 96 ALA A CA 1
ATOM 685 C C . ALA A 1 96 ? -15.820 3.932 11.032 1.00 92.38 96 ALA A C 1
ATOM 687 O O . ALA A 1 96 ? -16.733 3.170 11.358 1.00 92.38 96 ALA A O 1
ATOM 688 N N . PRO A 1 97 ? -15.317 4.837 11.902 1.00 91.69 97 PRO A N 1
ATOM 689 C CA . PRO A 1 97 ? -15.803 4.948 13.276 1.00 91.69 97 PRO A CA 1
ATOM 690 C C . PRO A 1 97 ? -17.280 5.328 13.367 1.00 91.69 97 PRO A C 1
ATOM 692 O O . PRO A 1 97 ? -17.976 4.852 14.260 1.00 91.69 97 PRO A O 1
ATOM 695 N N . LEU A 1 98 ? -17.769 6.158 12.437 1.00 93.56 98 LEU A N 1
ATOM 696 C CA . LEU A 1 98 ? -19.172 6.571 12.396 1.00 93.56 98 LEU A CA 1
ATOM 697 C C . LEU A 1 98 ? -20.084 5.376 12.090 1.00 93.56 98 LEU A C 1
ATOM 699 O O . LEU A 1 98 ? -21.078 5.163 12.779 1.00 93.56 98 LEU A O 1
ATOM 703 N N . TYR A 1 99 ? -19.723 4.567 11.091 1.00 93.50 99 TYR A N 1
ATOM 704 C CA . TYR A 1 99 ? -20.471 3.354 10.760 1.00 93.50 99 TYR A CA 1
ATOM 705 C C . TYR A 1 99 ? -20.354 2.289 11.846 1.00 93.50 99 TYR A C 1
ATOM 707 O O . TYR A 1 99 ? -21.355 1.674 12.202 1.00 93.50 99 TYR A O 1
ATOM 715 N N . PHE A 1 100 ? -19.166 2.077 12.406 1.00 93.88 100 PHE A N 1
ATOM 716 C CA . PHE A 1 100 ? -18.973 1.100 13.474 1.00 93.88 100 PHE A CA 1
ATOM 717 C C . PHE A 1 100 ? -19.745 1.483 14.747 1.00 93.88 100 PHE A C 1
ATOM 719 O O . PHE A 1 100 ? -20.384 0.634 15.364 1.00 93.88 100 PHE A O 1
ATOM 726 N N . GLY A 1 101 ? -19.783 2.777 15.082 1.00 94.06 101 GLY A N 1
ATOM 727 C CA . GLY A 1 101 ? -20.527 3.316 16.222 1.00 94.06 101 GLY A CA 1
ATOM 728 C C . GLY A 1 101 ? -22.049 3.152 16.138 1.00 94.06 101 GLY A C 1
ATOM 729 O O . GLY A 1 101 ? -22.725 3.330 17.145 1.00 94.06 101 GLY A O 1
ATOM 730 N N . SER A 1 102 ? -22.598 2.774 14.977 1.00 95.44 102 SER A N 1
ATOM 731 C CA . SER A 1 102 ? -24.029 2.468 14.824 1.00 95.44 102 SER A CA 1
ATOM 732 C C . SER A 1 102 ? -24.465 1.164 15.508 1.00 95.44 102 SER A C 1
ATOM 734 O O . SER A 1 102 ? -25.659 0.944 15.688 1.00 95.44 102 SER A O 1
ATOM 736 N N . GLY A 1 103 ? -23.517 0.291 15.874 1.00 94.94 103 GLY A N 1
ATOM 737 C CA . GLY A 1 103 ? -23.792 -0.961 16.586 1.00 94.94 103 GLY A CA 1
ATOM 738 C C . GLY A 1 103 ? -24.328 -2.111 15.723 1.00 94.94 103 GLY A C 1
ATOM 739 O O . GLY A 1 103 ? -24.579 -3.186 16.256 1.00 94.94 103 GLY A O 1
ATOM 740 N N . TYR A 1 104 ? -24.474 -1.934 14.403 1.00 95.31 104 TYR A N 1
ATOM 741 C CA . TYR A 1 104 ? -24.994 -2.983 13.507 1.00 95.31 104 TYR A CA 1
ATOM 742 C C . TYR A 1 104 ? -23.984 -4.084 13.147 1.00 95.31 104 TYR A C 1
ATOM 744 O O . TYR A 1 104 ? -24.381 -5.135 12.647 1.00 95.31 104 TYR A O 1
ATOM 752 N N . VAL A 1 105 ? -22.683 -3.848 13.335 1.00 95.12 105 VAL A N 1
ATOM 753 C CA . VAL A 1 105 ? -21.621 -4.759 12.882 1.00 95.12 105 VAL A CA 1
ATOM 754 C C . VAL A 1 105 ? -20.665 -5.052 14.026 1.00 95.12 105 VAL A C 1
ATOM 756 O O . VAL A 1 105 ? -20.047 -4.144 14.576 1.00 95.12 105 VAL A O 1
ATOM 759 N N . GLU A 1 106 ? -20.486 -6.332 14.345 1.00 96.69 106 GLU A N 1
ATOM 760 C CA . GLU A 1 106 ? -19.494 -6.742 15.336 1.00 96.69 106 GLU A CA 1
ATOM 761 C C . GLU A 1 106 ? -18.054 -6.517 14.858 1.00 96.69 106 GLU A C 1
ATOM 763 O O . GLU A 1 106 ? -17.729 -6.672 13.676 1.00 96.69 106 GLU A O 1
ATOM 768 N N . LEU A 1 107 ? -17.151 -6.240 15.804 1.00 95.38 107 LEU A N 1
ATOM 769 C CA . LEU A 1 107 ? -15.736 -5.970 15.531 1.00 95.38 107 LEU A CA 1
ATOM 770 C C . LEU A 1 107 ? -15.072 -7.087 14.710 1.00 95.38 107 LEU A C 1
ATOM 772 O O . LEU A 1 107 ? -14.403 -6.816 13.713 1.00 95.38 107 LEU A O 1
ATOM 776 N N . GLY A 1 108 ? -15.284 -8.350 15.090 1.00 96.12 108 GLY A N 1
ATOM 777 C CA . GLY A 1 108 ? -14.701 -9.491 14.380 1.00 96.12 108 GLY A CA 1
ATOM 778 C C . GLY A 1 108 ? -15.220 -9.630 12.944 1.00 96.12 108 GLY A C 1
ATOM 779 O O . GLY A 1 108 ? -14.452 -9.948 12.033 1.00 96.12 108 GLY A O 1
ATOM 780 N N . ALA A 1 109 ? -16.508 -9.347 12.720 1.00 96.31 109 ALA A N 1
ATOM 781 C CA . ALA A 1 109 ? -17.111 -9.362 11.389 1.00 96.31 109 ALA A CA 1
ATOM 782 C C . ALA A 1 109 ? -16.559 -8.231 10.511 1.00 96.31 109 ALA A C 1
ATOM 784 O O . ALA A 1 109 ? -16.232 -8.472 9.345 1.00 96.31 109 ALA A O 1
ATOM 785 N N . TRP A 1 110 ? -16.377 -7.036 11.084 1.00 96.50 110 TRP A N 1
ATOM 786 C CA . TRP A 1 110 ? -15.762 -5.902 10.397 1.00 96.50 110 TRP A CA 1
ATOM 787 C C . TRP A 1 110 ? -14.365 -6.251 9.888 1.00 96.50 110 TRP A C 1
ATOM 789 O O . TRP A 1 110 ? -14.086 -6.094 8.704 1.00 96.50 110 TRP A O 1
ATOM 799 N N . TRP A 1 111 ? -13.496 -6.777 10.754 1.00 95.88 111 TRP A N 1
ATOM 800 C CA . TRP A 1 111 ? -12.096 -7.044 10.405 1.00 95.88 111 TRP A CA 1
ATOM 801 C C . TRP A 1 111 ? -11.948 -8.195 9.412 1.00 95.88 111 TRP A C 1
ATOM 803 O O . TRP A 1 111 ? -11.168 -8.095 8.468 1.00 95.88 111 TRP A O 1
ATOM 813 N N . ARG A 1 112 ? -12.729 -9.273 9.563 1.00 96.50 112 ARG A N 1
ATOM 814 C CA . ARG A 1 112 ? -12.734 -10.382 8.593 1.00 96.50 112 ARG A CA 1
ATOM 815 C C . ARG A 1 112 ? -13.180 -9.917 7.209 1.00 96.50 112 ARG A C 1
ATOM 817 O O . ARG A 1 112 ? -12.544 -10.255 6.213 1.00 96.50 112 ARG A O 1
ATOM 824 N N . THR 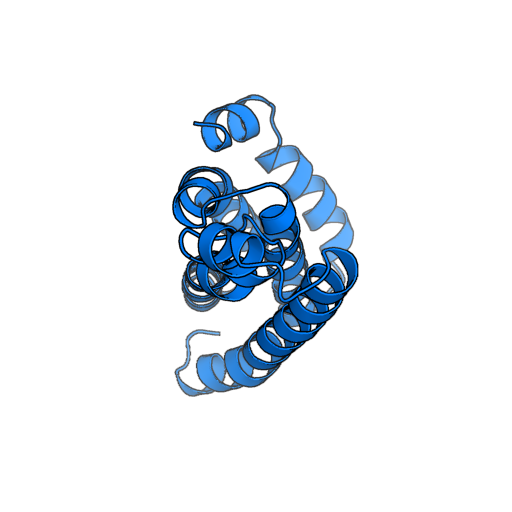A 1 113 ? -14.249 -9.124 7.155 1.00 95.62 113 THR A N 1
ATOM 825 C CA . THR A 1 113 ? -14.771 -8.573 5.896 1.00 95.62 113 THR A CA 1
ATOM 826 C C . THR A 1 113 ? -13.797 -7.560 5.301 1.00 95.62 113 THR A C 1
ATOM 828 O O . THR A 1 113 ? -13.523 -7.598 4.104 1.00 95.62 113 THR A O 1
ATOM 831 N N . GLY A 1 114 ? -13.217 -6.698 6.138 1.00 95.19 114 GLY A N 1
ATOM 832 C CA . GLY A 1 114 ? -12.192 -5.732 5.759 1.00 95.19 114 GLY A CA 1
ATOM 833 C C . GLY A 1 114 ? -10.980 -6.409 5.128 1.00 95.19 114 GLY A C 1
ATOM 834 O O . GLY A 1 114 ? -10.591 -6.032 4.025 1.00 95.19 114 GLY A O 1
ATOM 835 N N . LEU A 1 115 ? -10.439 -7.453 5.766 1.00 94.81 115 LEU A N 1
ATOM 836 C CA . LEU A 1 115 ? -9.325 -8.242 5.235 1.00 94.81 115 LEU A CA 1
ATOM 837 C C . LEU A 1 115 ? -9.680 -8.913 3.902 1.00 94.81 115 LEU A C 1
ATOM 839 O O . LEU A 1 115 ? -8.896 -8.824 2.959 1.00 94.81 115 LEU A O 1
ATOM 843 N N . ALA A 1 116 ? -10.856 -9.540 3.798 1.00 96.50 116 ALA A N 1
ATOM 844 C CA . ALA A 1 116 ? -11.307 -10.179 2.561 1.00 96.50 116 ALA A CA 1
ATOM 845 C C . ALA A 1 116 ? -11.419 -9.168 1.409 1.00 96.50 116 ALA A C 1
ATOM 847 O O . ALA A 1 116 ? -10.878 -9.389 0.326 1.00 96.50 116 ALA A O 1
ATOM 848 N N . LEU A 1 117 ? -12.052 -8.018 1.650 1.00 95.75 117 LEU A N 1
ATOM 849 C CA . LEU A 1 117 ? -12.161 -6.959 0.651 1.00 95.75 117 LEU A CA 1
ATOM 850 C C . LEU A 1 117 ? -10.795 -6.348 0.318 1.00 95.75 117 LEU A C 1
ATOM 852 O O . LEU A 1 117 ? -10.528 -6.083 -0.852 1.00 95.75 117 LEU A O 1
ATOM 856 N N . GLY A 1 118 ? -9.920 -6.146 1.305 1.00 95.31 118 GLY A N 1
ATOM 857 C CA . GLY A 1 118 ? -8.549 -5.682 1.090 1.00 95.31 118 GLY A CA 1
ATOM 858 C C . GLY A 1 118 ? -7.768 -6.627 0.176 1.00 95.31 118 GLY A C 1
ATOM 859 O O . GLY A 1 118 ? -7.183 -6.180 -0.810 1.00 95.31 118 GLY A O 1
ATOM 860 N N . ALA A 1 119 ? -7.847 -7.935 0.431 1.00 95.56 119 ALA A N 1
ATOM 861 C CA . ALA A 1 119 ? -7.229 -8.962 -0.404 1.00 95.56 119 ALA A CA 1
ATOM 862 C C . ALA A 1 119 ? -7.775 -8.950 -1.841 1.00 95.56 119 ALA A C 1
ATOM 864 O O . ALA A 1 119 ? -6.990 -9.007 -2.784 1.00 95.56 119 ALA A O 1
ATOM 865 N N . VAL A 1 120 ? -9.092 -8.792 -2.024 1.00 96.62 120 VAL A N 1
ATOM 866 C CA . VAL A 1 120 ? -9.704 -8.655 -3.359 1.00 96.62 120 VAL A CA 1
ATOM 867 C C . VAL A 1 120 ? -9.161 -7.431 -4.100 1.00 96.62 120 VAL A C 1
ATOM 869 O O . VAL A 1 120 ? -8.806 -7.536 -5.270 1.00 96.62 120 VAL A O 1
ATOM 872 N N . HIS A 1 121 ? -9.036 -6.277 -3.436 1.00 95.62 121 HIS A N 1
ATOM 873 C CA . HIS A 1 121 ? -8.498 -5.075 -4.084 1.00 95.62 121 HIS A CA 1
ATOM 874 C C . HIS A 1 121 ? -7.024 -5.237 -4.445 1.00 95.62 121 HIS A C 1
ATOM 876 O O . HIS A 1 121 ? -6.632 -4.866 -5.549 1.00 95.62 121 HIS A O 1
ATOM 882 N N . MET A 1 122 ? -6.225 -5.832 -3.555 1.00 95.75 122 MET A N 1
ATOM 883 C CA . MET A 1 122 ? -4.834 -6.161 -3.861 1.00 95.75 122 MET A CA 1
ATOM 884 C C . MET A 1 122 ? -4.744 -7.104 -5.060 1.00 95.75 122 MET A C 1
ATOM 886 O O . MET A 1 122 ? -3.964 -6.837 -5.964 1.00 95.75 122 MET A O 1
ATOM 890 N N . ALA A 1 123 ? -5.565 -8.155 -5.115 1.00 96.00 123 ALA A N 1
ATOM 891 C CA . ALA A 1 123 ? -5.577 -9.093 -6.235 1.00 96.00 123 ALA A CA 1
ATOM 892 C C . ALA A 1 123 ? -5.940 -8.401 -7.557 1.00 96.00 123 ALA A C 1
ATOM 894 O O . ALA A 1 123 ? -5.246 -8.588 -8.550 1.00 96.00 123 ALA A O 1
ATOM 895 N N . ILE A 1 124 ? -6.970 -7.549 -7.566 1.00 95.94 124 ILE A N 1
ATOM 896 C CA . ILE A 1 124 ? -7.357 -6.788 -8.763 1.00 95.94 124 ILE A CA 1
ATOM 897 C C . ILE A 1 124 ? -6.192 -5.919 -9.242 1.00 95.94 124 ILE A C 1
ATOM 899 O O . ILE A 1 124 ? -5.834 -5.977 -10.414 1.00 95.94 124 ILE A O 1
ATOM 903 N N . TRP A 1 125 ? -5.566 -5.150 -8.353 1.00 95.69 125 TRP A N 1
ATOM 904 C CA . TRP A 1 125 ? -4.461 -4.270 -8.732 1.00 95.69 125 TRP A CA 1
ATOM 905 C C . TRP A 1 125 ? -3.194 -5.030 -9.129 1.00 95.69 125 TRP A C 1
ATOM 907 O O . TRP A 1 125 ? -2.515 -4.616 -10.060 1.00 95.69 125 TRP A O 1
ATOM 917 N N . LEU A 1 126 ? -2.886 -6.151 -8.477 1.00 95.00 126 LEU A N 1
ATOM 918 C CA . LEU A 1 126 ? -1.708 -6.965 -8.784 1.00 95.00 126 LEU A CA 1
ATOM 919 C C . LEU A 1 126 ? -1.882 -7.852 -10.022 1.00 95.00 126 LEU A C 1
ATOM 921 O O . LEU A 1 126 ? -0.883 -8.318 -10.559 1.00 95.00 126 LEU A O 1
ATOM 925 N N . VAL A 1 127 ? -3.112 -8.075 -10.490 1.00 93.75 127 VAL A N 1
ATOM 926 C CA . VAL A 1 127 ? -3.387 -8.818 -11.729 1.00 93.75 127 VAL A CA 1
ATOM 927 C C . VAL A 1 127 ? -3.666 -7.857 -12.883 1.00 93.75 127 VAL A C 1
ATOM 929 O O . VAL A 1 127 ? -2.948 -7.863 -13.878 1.00 93.75 127 VAL A O 1
ATOM 932 N N . ALA A 1 128 ? -4.678 -6.997 -12.754 1.00 94.81 128 ALA A N 1
ATOM 933 C CA . ALA A 1 128 ? -5.066 -6.072 -13.817 1.00 94.81 128 ALA A CA 1
ATOM 934 C C . ALA A 1 128 ? -4.060 -4.925 -13.994 1.00 94.81 128 ALA A C 1
ATOM 936 O O . ALA A 1 128 ? -3.865 -4.463 -15.116 1.00 94.81 128 ALA A O 1
ATOM 937 N N . GLY A 1 129 ? -3.398 -4.489 -12.916 1.00 93.12 129 GLY A N 1
ATOM 938 C CA . GLY A 1 129 ? -2.403 -3.416 -12.954 1.00 93.12 129 GLY A CA 1
ATOM 939 C C . GLY A 1 129 ? -1.225 -3.742 -13.869 1.00 93.12 129 GLY A C 1
ATOM 940 O O . GLY A 1 129 ? -1.048 -3.027 -14.851 1.00 93.12 129 GLY A O 1
ATOM 941 N N . PRO A 1 130 ? -0.446 -4.818 -13.629 1.00 91.56 130 PRO A N 1
ATOM 942 C CA . PRO A 1 130 ? 0.683 -5.174 -14.490 1.00 91.56 130 PRO A CA 1
ATOM 943 C C . PRO A 1 130 ? 0.301 -5.351 -15.959 1.00 91.56 130 PRO A C 1
ATOM 945 O O . PRO A 1 130 ? 1.042 -4.908 -16.835 1.00 91.56 130 PRO A O 1
ATOM 948 N N . ILE A 1 131 ? -0.878 -5.923 -16.236 1.00 93.31 131 ILE A N 1
ATOM 949 C CA . ILE A 1 131 ? -1.406 -6.051 -17.601 1.00 93.31 131 ILE A CA 1
ATOM 950 C C . ILE A 1 131 ? -1.620 -4.660 -18.212 1.00 93.31 131 ILE A C 1
ATOM 952 O O . ILE A 1 131 ? -1.091 -4.367 -19.281 1.00 93.31 131 ILE A O 1
ATOM 956 N N . TRP A 1 132 ? -2.352 -3.783 -17.522 1.00 95.75 132 TRP A N 1
ATOM 957 C CA . TRP A 1 132 ? -2.637 -2.430 -17.998 1.00 95.75 132 TRP A CA 1
ATOM 958 C C . TRP A 1 132 ? -1.370 -1.587 -18.177 1.00 95.75 132 TRP A C 1
ATOM 960 O O . TRP A 1 132 ? -1.197 -0.933 -19.202 1.00 95.75 132 TRP A O 1
ATOM 970 N N . TRP A 1 133 ? -0.454 -1.633 -17.211 1.00 95.81 133 TRP A N 1
ATOM 971 C CA . TRP A 1 133 ? 0.808 -0.898 -17.258 1.00 95.81 133 TRP A CA 1
ATOM 972 C C . TRP A 1 133 ? 1.734 -1.392 -18.367 1.00 95.81 133 TRP A C 1
ATOM 974 O O . TRP A 1 133 ? 2.421 -0.578 -18.979 1.00 95.81 133 TRP A O 1
ATOM 984 N N . SER A 1 134 ? 1.692 -2.688 -18.686 1.00 93.38 134 SER A N 1
ATOM 985 C CA . SER A 1 134 ? 2.386 -3.239 -19.853 1.00 93.38 134 SER A CA 1
ATOM 986 C C . SER A 1 134 ? 1.779 -2.725 -21.162 1.00 93.38 134 SER A C 1
ATOM 988 O O . SER A 1 134 ? 2.518 -2.340 -22.062 1.00 93.38 134 SER A O 1
ATOM 990 N N . VAL A 1 135 ? 0.443 -2.649 -21.262 1.00 96.50 135 VAL A N 1
ATOM 991 C CA . VAL A 1 135 ? -0.261 -2.132 -22.455 1.00 96.50 135 VAL A CA 1
ATOM 992 C C . VAL A 1 135 ? 0.088 -0.670 -22.737 1.00 96.50 135 VAL A C 1
ATOM 994 O O . VAL A 1 135 ? 0.286 -0.304 -23.892 1.00 96.50 135 VAL A O 1
ATOM 997 N N . ILE A 1 136 ? 0.189 0.163 -21.699 1.00 96.50 136 ILE A N 1
ATOM 998 C CA . ILE A 1 136 ? 0.539 1.585 -21.852 1.00 96.50 136 ILE A CA 1
ATOM 999 C C . ILE A 1 136 ? 2.058 1.848 -21.831 1.00 96.50 136 ILE A C 1
ATOM 1001 O O . ILE A 1 136 ? 2.468 3.004 -21.899 1.00 96.50 136 ILE A O 1
ATOM 1005 N N . GLY A 1 137 ? 2.891 0.803 -21.735 1.00 95.38 137 GLY A N 1
ATOM 1006 C CA . GLY A 1 137 ? 4.352 0.897 -21.837 1.00 95.38 137 GLY A CA 1
ATOM 1007 C C . GLY A 1 137 ? 5.062 1.524 -20.631 1.00 95.38 137 GLY A C 1
ATOM 1008 O O . GLY A 1 137 ? 6.091 2.170 -20.811 1.00 95.38 137 GLY A O 1
ATOM 1009 N N . VAL A 1 138 ? 4.518 1.374 -19.417 1.00 94.81 138 VAL A N 1
ATOM 1010 C CA . VAL A 1 138 ? 5.100 1.934 -18.174 1.00 94.81 138 VAL A CA 1
ATOM 1011 C C . VAL A 1 138 ? 5.500 0.877 -17.137 1.00 94.81 138 VAL A C 1
ATOM 1013 O O . VAL A 1 138 ? 5.847 1.239 -16.010 1.00 94.81 138 VAL A O 1
ATOM 1016 N N . TRP A 1 139 ? 5.399 -0.407 -17.491 1.00 90.69 139 TRP A N 1
ATOM 1017 C CA . TRP A 1 139 ? 5.894 -1.529 -16.686 1.00 90.69 139 TRP A CA 1
ATOM 1018 C C . TRP A 1 139 ? 7.407 -1.723 -16.830 1.00 90.69 139 TRP A C 1
ATOM 1020 O O . TRP A 1 139 ? 7.946 -1.397 -17.908 1.00 90.69 139 TRP A O 1
#

Radius of gyration: 15.9 Å; chains: 1; bounding box: 44×27×39 Å

Secondary structure (DSSP, 8-state):
-HHHHHHHTTHHHHHHHHHHHHHTTS-HHHHHHHHHHHHHHHGGG-S-HHHHHHHHHHHHHHHHHHTT--HHHHHHHHHHHHHHHTTSSTTSSSHHHHHHTTSSS-HHHHHHHHHHHHHHHHHHHHHHHHHHHHHTT--

Sequence (139 aa):
MMGTHLNKLGFIGWLGEQVGSRMGGLGTVAAFAALTGVYALTHYLFASGTAHTASMFAVFLGVGLALGLPGVPLTVFLGAIPTLMGRLTHYGNGPAPLYFGSGYVELGAWWRTGLALGAVHMAIWLVAGPIWWSVIGVW

pLDDT: mean 88.34, std 10.68, range [54.53, 97.94]